Protein AF-A0AA43ICU7-F1 (afdb_monomer)

Sequence (62 aa):
MIGNNLSRDMKGANALGITSIFQSWTPRYPHEPADESERPMYTVSEPLQLLELIERLNAEVK

Structure (mmCIF, N/CA/C/O backbone):
data_AF-A0AA43ICU7-F1
#
_entry.id   AF-A0AA43ICU7-F1
#
loop_
_atom_site.group_PDB
_atom_site.id
_atom_site.type_symbol
_atom_site.label_atom_id
_atom_site.label_alt_id
_atom_site.label_comp_id
_atom_site.label_asym_id
_atom_site.label_entity_id
_atom_site.label_seq_id
_atom_site.pdbx_PDB_ins_code
_atom_site.Cartn_x
_atom_site.Cartn_y
_atom_site.Cartn_z
_atom_site.occupancy
_atom_site.B_iso_or_equiv
_atom_site.auth_seq_id
_atom_site.auth_comp_id
_atom_site.auth_asym_id
_atom_site.auth_atom_id
_atom_site.pdbx_PDB_model_num
ATOM 1 N N . MET A 1 1 ? -0.218 -1.874 7.473 1.00 96.81 1 MET A N 1
ATOM 2 C CA . MET A 1 1 ? 0.940 -2.728 7.130 1.00 96.81 1 MET A CA 1
ATOM 3 C C . MET A 1 1 ? 1.818 -1.974 6.152 1.00 96.81 1 MET A C 1
ATOM 5 O O . MET A 1 1 ? 1.289 -1.460 5.175 1.00 96.81 1 MET A O 1
ATOM 9 N N . ILE A 1 2 ? 3.123 -1.899 6.409 1.00 97.94 2 ILE A N 1
ATOM 10 C CA . ILE A 1 2 ? 4.106 -1.314 5.488 1.00 97.94 2 ILE A CA 1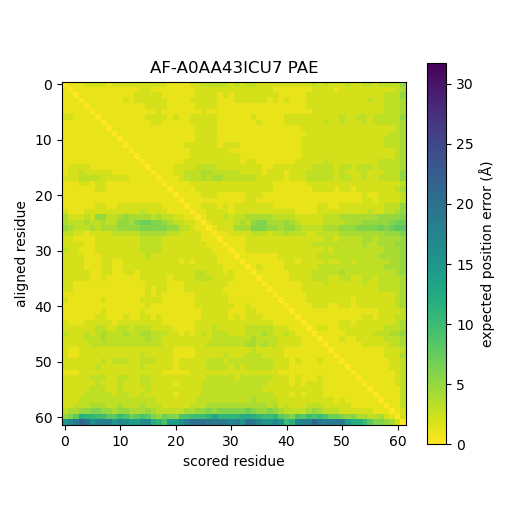
ATOM 11 C C . ILE A 1 2 ? 5.091 -2.428 5.141 1.00 97.94 2 ILE A C 1
ATOM 13 O O . ILE A 1 2 ? 5.637 -3.048 6.052 1.00 97.94 2 ILE A O 1
ATOM 17 N N . GLY A 1 3 ? 5.290 -2.710 3.856 1.00 97.69 3 GLY A N 1
ATOM 18 C CA . GLY A 1 3 ? 6.137 -3.823 3.432 1.00 97.69 3 GLY A CA 1
ATOM 19 C C . GLY A 1 3 ? 6.509 -3.771 1.958 1.00 97.69 3 GLY A C 1
ATOM 20 O O . GLY A 1 3 ? 6.034 -2.917 1.214 1.00 97.69 3 GLY A O 1
ATOM 21 N N . 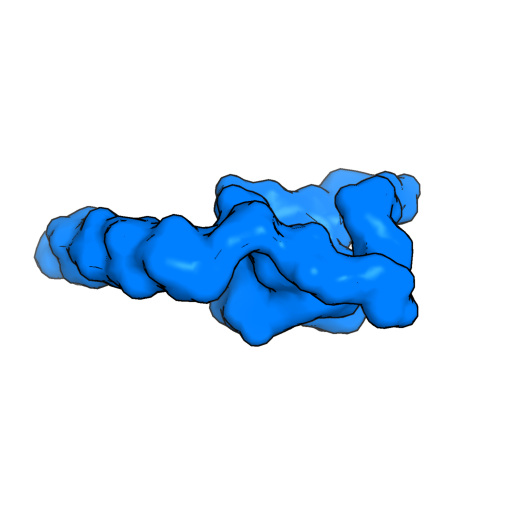ASN A 1 4 ? 7.374 -4.687 1.533 1.00 98.06 4 ASN A N 1
ATOM 22 C CA . ASN A 1 4 ? 7.902 -4.750 0.169 1.00 98.06 4 ASN A CA 1
ATOM 23 C C . ASN A 1 4 ? 7.651 -6.103 -0.508 1.00 98.06 4 ASN A C 1
ATOM 25 O O . ASN A 1 4 ? 8.217 -6.369 -1.566 1.00 98.06 4 ASN A O 1
ATOM 29 N N . ASN A 1 5 ? 6.812 -6.960 0.077 1.00 98.31 5 ASN A N 1
ATOM 30 C CA . ASN A 1 5 ? 6.432 -8.245 -0.491 1.00 98.31 5 ASN A CA 1
ATOM 31 C C . ASN A 1 5 ? 4.920 -8.296 -0.750 1.00 98.31 5 ASN A C 1
ATOM 33 O O . ASN A 1 5 ? 4.133 -8.390 0.188 1.00 98.31 5 ASN A O 1
ATOM 37 N N . LEU A 1 6 ? 4.505 -8.290 -2.020 1.00 98.44 6 LEU A N 1
ATOM 38 C CA . LEU A 1 6 ? 3.086 -8.329 -2.398 1.00 98.44 6 LEU A CA 1
ATOM 39 C C . LEU A 1 6 ? 2.359 -9.570 -1.845 1.00 98.44 6 LEU A C 1
ATOM 41 O O . LEU A 1 6 ? 1.346 -9.443 -1.156 1.00 98.44 6 LEU A O 1
ATOM 45 N N . SER A 1 7 ? 2.942 -10.756 -2.039 1.00 98.19 7 SER A N 1
ATOM 46 C CA . SER A 1 7 ? 2.342 -12.045 -1.653 1.00 98.19 7 SER A CA 1
ATOM 47 C C . SER A 1 7 ? 2.181 -12.266 -0.147 1.00 98.19 7 SER A C 1
ATOM 49 O O . SER A 1 7 ? 1.342 -13.063 0.275 1.00 98.19 7 SER A O 1
ATOM 51 N N . ARG A 1 8 ? 2.992 -11.588 0.677 1.00 98.06 8 ARG A N 1
ATOM 52 C CA . ARG A 1 8 ? 2.966 -11.725 2.142 1.00 98.06 8 ARG A CA 1
ATOM 53 C C . ARG A 1 8 ? 2.362 -10.503 2.815 1.00 98.06 8 ARG A C 1
ATOM 55 O O . ARG A 1 8 ? 1.418 -10.640 3.588 1.00 98.06 8 ARG A O 1
ATOM 62 N N . ASP A 1 9 ? 2.886 -9.324 2.505 1.00 98.44 9 ASP A N 1
ATOM 63 C CA . ASP A 1 9 ? 2.552 -8.092 3.209 1.00 98.44 9 ASP A CA 1
ATOM 64 C C . ASP A 1 9 ? 1.230 -7.515 2.705 1.00 98.44 9 ASP A C 1
ATOM 66 O O . ASP A 1 9 ? 0.342 -7.241 3.512 1.00 98.44 9 ASP A O 1
ATOM 70 N N . MET A 1 10 ? 1.075 -7.348 1.385 1.00 98.50 10 MET A N 1
ATOM 71 C CA . MET A 1 10 ? -0.143 -6.750 0.821 1.00 98.50 10 MET A CA 1
ATOM 72 C C . MET A 1 10 ? -1.309 -7.721 0.933 1.00 98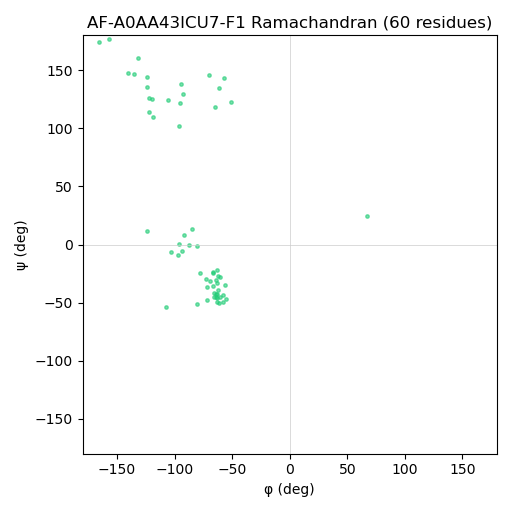.50 10 MET A C 1
ATOM 74 O O . MET A 1 10 ? -2.345 -7.365 1.487 1.00 98.50 10 MET A O 1
ATOM 78 N N . LYS A 1 11 ? -1.096 -8.981 0.537 1.00 98.56 11 LYS A N 1
ATOM 79 C CA . LYS A 1 11 ? -2.102 -10.039 0.674 1.00 98.56 11 LYS A CA 1
ATOM 80 C C . LYS A 1 11 ? -2.598 -10.205 2.106 1.00 98.56 11 LYS A C 1
ATOM 82 O O . LYS A 1 11 ? -3.803 -10.257 2.338 1.00 98.56 11 LYS A O 1
ATOM 87 N N . GLY A 1 12 ? -1.678 -10.255 3.073 1.00 98.50 12 GLY A N 1
ATOM 88 C CA . GLY A 1 12 ? -2.022 -10.389 4.487 1.00 98.50 12 GLY A CA 1
ATOM 89 C C . GLY A 1 12 ? -2.775 -9.173 5.027 1.00 98.50 12 GLY A C 1
ATOM 90 O O . GLY A 1 12 ? -3.793 -9.327 5.696 1.00 98.50 12 GLY A O 1
ATOM 91 N N . ALA A 1 13 ? -2.311 -7.963 4.708 1.00 98.56 13 ALA A N 1
ATOM 92 C CA . ALA A 1 13 ? -2.968 -6.731 5.136 1.00 98.56 13 ALA A CA 1
ATOM 93 C C . ALA A 1 13 ? -4.379 -6.592 4.558 1.00 98.56 13 ALA A C 1
ATOM 95 O O . ALA A 1 13 ? -5.322 -6.327 5.304 1.00 98.56 13 ALA A O 1
ATOM 96 N N . ASN A 1 14 ? -4.527 -6.848 3.259 1.00 98.38 14 ASN A N 1
ATOM 97 C CA . ASN A 1 14 ? -5.803 -6.781 2.559 1.00 98.38 14 ASN A CA 1
ATOM 98 C C . ASN A 1 14 ? -6.799 -7.810 3.114 1.00 98.38 14 ASN A C 1
ATOM 100 O O . ASN A 1 14 ? -7.950 -7.465 3.371 1.00 98.38 14 ASN A O 1
ATOM 104 N N . ALA A 1 15 ? -6.354 -9.043 3.385 1.00 98.38 15 ALA A N 1
ATOM 105 C CA . ALA A 1 15 ? -7.196 -10.083 3.982 1.00 98.38 15 ALA A CA 1
ATOM 106 C C . ALA A 1 15 ? -7.714 -9.722 5.387 1.00 98.38 15 ALA A C 1
ATOM 108 O O . ALA A 1 15 ? -8.770 -10.201 5.795 1.00 98.38 15 ALA A O 1
ATOM 109 N N . LEU A 1 16 ? -6.985 -8.878 6.122 1.00 98.25 16 LEU A N 1
ATOM 110 C CA . LEU A 1 16 ? -7.356 -8.414 7.462 1.00 98.25 16 LEU A CA 1
ATOM 111 C C . LEU A 1 16 ? -8.078 -7.057 7.460 1.00 98.25 16 LEU A C 1
ATOM 113 O O . LEU A 1 16 ? -8.415 -6.555 8.530 1.00 98.25 16 LEU A O 1
ATOM 117 N N . GLY A 1 17 ? -8.300 -6.444 6.291 1.00 97.31 17 GLY A N 1
ATOM 118 C CA . GLY A 1 17 ? -8.896 -5.109 6.191 1.00 97.31 17 GLY A CA 1
ATOM 119 C C . GLY A 1 17 ? -8.008 -3.989 6.747 1.00 97.31 17 GLY A C 1
ATOM 120 O O . GLY A 1 17 ? -8.514 -2.951 7.164 1.00 97.31 17 GLY A O 1
ATOM 121 N N . ILE A 1 18 ? -6.687 -4.191 6.786 1.00 96.38 18 ILE A N 1
ATOM 122 C CA . ILE A 1 18 ? -5.707 -3.205 7.255 1.00 96.38 18 ILE A CA 1
ATOM 123 C C . ILE A 1 18 ? -5.173 -2.422 6.051 1.00 96.38 18 ILE A C 1
ATOM 125 O O . ILE A 1 18 ? -4.804 -3.020 5.043 1.00 96.38 18 ILE A O 1
ATOM 129 N N . THR A 1 19 ? -5.015 -1.101 6.181 1.00 97.31 19 THR A N 1
ATOM 130 C CA . THR A 1 19 ? -4.350 -0.260 5.170 1.00 97.31 19 THR A CA 1
ATOM 131 C C . THR A 1 19 ? -2.979 -0.825 4.782 1.00 97.31 19 THR A C 1
ATOM 133 O O . THR A 1 19 ? -2.098 -1.002 5.635 1.00 97.31 19 THR A O 1
ATOM 136 N N . SER A 1 20 ? -2.791 -1.103 3.492 1.00 98.44 20 SER A N 1
ATOM 137 C CA . SER A 1 20 ? -1.588 -1.709 2.922 1.00 98.44 20 SER A CA 1
ATOM 138 C C . SER A 1 20 ? -0.757 -0.672 2.153 1.00 98.44 20 SER A C 1
ATOM 140 O O . SER A 1 20 ? -1.261 0.021 1.271 1.00 98.44 20 SER A O 1
ATOM 142 N N . ILE A 1 21 ? 0.520 -0.527 2.522 1.00 98.50 21 ILE A N 1
ATOM 143 C CA . ILE A 1 21 ? 1.462 0.422 1.910 1.00 98.50 21 ILE A CA 1
ATOM 144 C C . ILE A 1 21 ? 2.671 -0.354 1.377 1.00 98.50 21 ILE A C 1
ATOM 146 O O . ILE A 1 21 ? 3.438 -0.930 2.155 1.00 98.50 21 ILE A O 1
ATOM 150 N N . PHE A 1 22 ? 2.841 -0.364 0.057 1.00 98.50 22 PHE A N 1
ATOM 151 C CA . PHE A 1 22 ? 3.914 -1.069 -0.638 1.00 98.50 22 PHE A CA 1
ATOM 152 C C . PHE A 1 22 ? 5.132 -0.174 -0.884 1.00 98.50 22 PHE A C 1
ATOM 154 O O . PHE A 1 22 ? 5.007 0.918 -1.432 1.00 98.50 22 PHE A O 1
ATOM 161 N N . GLN A 1 23 ? 6.316 -0.656 -0.512 1.00 98.12 23 GLN A N 1
ATOM 162 C CA . GLN A 1 23 ? 7.602 0.007 -0.735 1.00 98.12 23 GLN A CA 1
ATOM 163 C C . GLN A 1 23 ? 8.275 -0.541 -2.004 1.00 98.12 23 GLN A C 1
ATOM 165 O O . GLN A 1 23 ? 8.876 -1.618 -1.976 1.00 98.12 23 GLN A O 1
ATOM 170 N N . SER A 1 24 ? 8.213 0.202 -3.111 1.00 97.31 24 SER A N 1
ATOM 171 C CA . SER A 1 24 ? 8.694 -0.237 -4.435 1.00 97.31 24 SER A CA 1
ATOM 172 C C . SER A 1 24 ? 10.150 0.147 -4.746 1.00 97.31 24 SER A C 1
ATOM 174 O O . SER A 1 24 ? 10.630 -0.075 -5.852 1.00 97.31 24 SER A O 1
ATOM 176 N N . TRP A 1 25 ? 10.910 0.677 -3.785 1.00 94.38 25 TRP A N 1
ATOM 177 C CA . TRP A 1 25 ? 12.286 1.149 -4.020 1.00 94.38 25 TRP A CA 1
ATOM 178 C C . TRP A 1 25 ? 13.366 0.051 -4.046 1.00 94.38 25 TRP A C 1
ATOM 180 O O . TRP A 1 25 ? 14.542 0.354 -4.240 1.00 94.38 25 TRP A O 1
ATOM 190 N N . THR A 1 26 ? 13.019 -1.227 -3.836 1.00 90.81 26 THR A N 1
ATOM 191 C CA . THR A 1 26 ? 13.979 -2.349 -3.941 1.00 90.81 26 THR A CA 1
ATOM 192 C C . THR A 1 26 ? 13.503 -3.400 -4.944 1.00 90.81 26 THR A C 1
AT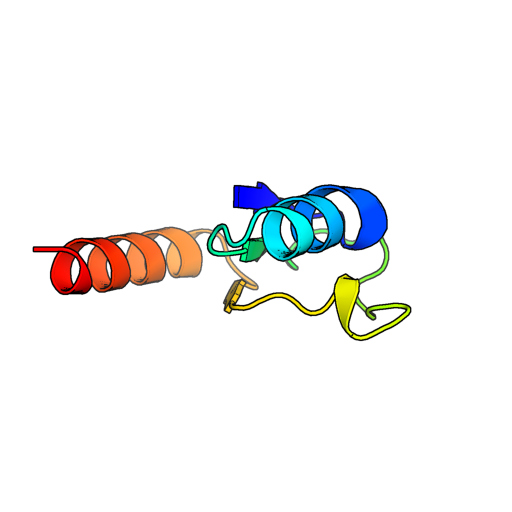OM 194 O O . THR A 1 26 ? 12.314 -3.724 -4.931 1.00 90.81 26 THR A O 1
ATOM 197 N N . PRO A 1 27 ? 14.400 -4.041 -5.718 1.00 92.81 27 PRO A N 1
ATOM 198 C CA . PRO A 1 27 ? 14.032 -5.097 -6.665 1.00 92.81 27 PRO A CA 1
ATOM 199 C C . PRO A 1 27 ? 13.929 -6.493 -6.019 1.00 92.81 27 PRO A C 1
ATOM 201 O O . PRO A 1 27 ? 13.929 -7.500 -6.720 1.00 92.81 27 PRO A O 1
ATOM 204 N N . ARG A 1 28 ? 13.911 -6.592 -4.679 1.00 96.12 28 ARG A N 1
ATOM 205 C CA . ARG A 1 28 ? 14.018 -7.874 -3.953 1.00 96.12 28 ARG A CA 1
ATOM 206 C C . ARG A 1 28 ? 12.855 -8.835 -4.230 1.00 96.12 28 ARG A C 1
ATOM 208 O O . ARG A 1 28 ? 13.056 -10.046 -4.188 1.00 96.12 28 ARG A O 1
ATOM 215 N N . TYR A 1 29 ? 11.658 -8.305 -4.459 1.00 97.19 29 TYR A N 1
ATOM 216 C CA . TYR A 1 29 ? 10.432 -9.068 -4.688 1.00 97.19 29 TYR A CA 1
ATOM 217 C C . TYR A 1 29 ? 9.692 -8.521 -5.918 1.00 97.19 29 TYR A C 1
ATOM 219 O O . TYR A 1 29 ? 9.950 -7.378 -6.299 1.00 97.19 29 TYR A O 1
ATOM 227 N N . PRO A 1 30 ? 8.780 -9.301 -6.532 1.00 96.62 30 PRO A N 1
ATOM 228 C CA . PRO A 1 30 ? 7.955 -8.825 -7.639 1.00 96.62 30 PRO A CA 1
ATOM 229 C C . PRO A 1 30 ? 7.145 -7.580 -7.266 1.00 96.62 30 PRO A C 1
ATOM 231 O O . PRO A 1 30 ? 6.668 -7.456 -6.137 1.00 96.62 30 PRO A O 1
ATOM 234 N N . HIS A 1 31 ? 6.997 -6.665 -8.225 1.00 97.62 31 HIS A N 1
ATOM 235 C CA . HIS A 1 31 ? 6.205 -5.434 -8.077 1.00 97.62 31 HIS A CA 1
ATOM 236 C C . HIS A 1 31 ? 4.848 -5.511 -8.778 1.00 97.62 31 HIS A C 1
ATOM 238 O O . HIS A 1 31 ? 4.029 -4.610 -8.622 1.00 97.62 31 HIS A O 1
ATOM 244 N N . GLU A 1 32 ? 4.600 -6.584 -9.525 1.00 97.56 32 GLU A N 1
ATOM 245 C CA . GLU A 1 32 ? 3.312 -6.852 -10.154 1.00 97.56 32 GLU A CA 1
ATOM 246 C C . GLU A 1 32 ? 2.484 -7.773 -9.247 1.00 97.56 32 GLU A C 1
ATOM 248 O O . GLU A 1 32 ?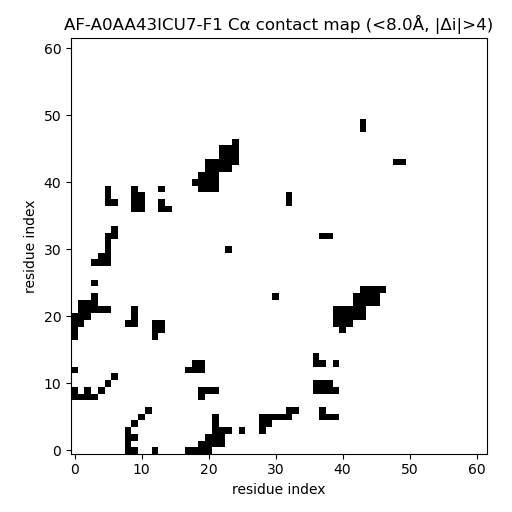 2.957 -8.864 -8.911 1.00 97.56 32 GLU A O 1
ATOM 253 N N . PRO A 1 33 ? 1.276 -7.352 -8.825 1.00 97.94 33 PRO A N 1
ATOM 254 C CA . PRO A 1 33 ? 0.357 -8.219 -8.097 1.00 97.94 33 PRO A CA 1
ATOM 255 C C . PRO A 1 33 ? -0.038 -9.427 -8.947 1.00 97.94 33 PRO A C 1
ATOM 257 O O . PRO A 1 33 ? -0.399 -9.268 -10.113 1.00 97.94 33 PRO A O 1
ATOM 260 N N . ALA A 1 34 ? -0.025 -10.623 -8.359 1.00 98.19 34 ALA A N 1
ATOM 261 C CA . ALA A 1 34 ? -0.514 -11.821 -9.042 1.00 98.19 34 ALA A CA 1
ATOM 262 C C . ALA A 1 34 ? -2.041 -11.795 -9.239 1.00 98.19 34 ALA A C 1
ATOM 264 O O . ALA A 1 34 ? -2.563 -12.343 -10.210 1.00 98.19 34 ALA A O 1
ATOM 265 N N . ASP A 1 35 ? -2.756 -11.164 -8.307 1.00 98.44 35 ASP A N 1
ATOM 266 C CA . ASP A 1 35 ? -4.205 -11.005 -8.313 1.00 98.44 35 ASP A CA 1
ATOM 267 C C . ASP A 1 35 ? -4.622 -9.793 -7.451 1.00 98.44 35 ASP A C 1
ATOM 269 O O . ASP A 1 35 ? -3.795 -9.134 -6.813 1.00 98.44 35 ASP A O 1
ATOM 273 N N . GLU A 1 36 ? -5.921 -9.491 -7.415 1.00 98.12 36 GLU A N 1
ATOM 274 C CA . GLU A 1 36 ? -6.457 -8.350 -6.661 1.00 98.12 36 GLU A CA 1
ATOM 275 C C . GLU A 1 36 ? -6.239 -8.451 -5.143 1.00 98.12 36 GLU A C 1
ATOM 277 O O . GLU A 1 36 ? -6.198 -7.425 -4.467 1.00 98.12 36 GLU A O 1
ATOM 282 N N . SER A 1 37 ? -6.032 -9.652 -4.584 1.00 98.25 37 SER A N 1
ATOM 283 C CA . SER A 1 37 ? -5.728 -9.795 -3.154 1.00 98.25 37 SER A CA 1
ATOM 284 C C . SER A 1 37 ? -4.370 -9.198 -2.790 1.00 98.25 37 SER A C 1
ATOM 286 O O . SER A 1 37 ? -4.172 -8.793 -1.649 1.00 98.25 37 SER A O 1
ATOM 288 N N . GLU A 1 38 ? -3.456 -9.079 -3.751 1.00 98.56 38 GLU A N 1
ATOM 289 C CA . GLU A 1 38 ? -2.125 -8.501 -3.571 1.00 98.56 38 GLU A CA 1
ATOM 290 C C . GLU A 1 38 ? -2.059 -7.002 -3.898 1.00 98.56 38 GLU A C 1
ATOM 292 O O . GLU A 1 38 ? -1.016 -6.381 -3.679 1.00 98.56 38 GLU A O 1
ATOM 297 N N . ARG A 1 39 ? -3.144 -6.398 -4.408 1.00 98.44 39 ARG A N 1
ATOM 298 C CA . ARG A 1 39 ? -3.144 -4.990 -4.819 1.00 98.44 39 ARG A CA 1
ATOM 299 C C . ARG A 1 39 ? -2.922 -4.080 -3.601 1.00 98.44 39 ARG A C 1
ATOM 301 O O . ARG A 1 39 ? -3.751 -4.081 -2.689 1.00 98.44 39 ARG A O 1
ATOM 308 N N . PRO A 1 40 ? -1.843 -3.283 -3.563 1.00 98.19 40 PRO A N 1
ATOM 309 C CA . PRO A 1 40 ? -1.624 -2.353 -2.467 1.00 98.19 40 PRO A CA 1
ATOM 310 C C . PRO A 1 40 ? -2.637 -1.208 -2.511 1.00 98.19 40 PRO A C 1
ATOM 312 O O . PRO A 1 40 ? -3.010 -0.740 -3.588 1.00 98.19 40 PRO A O 1
ATOM 315 N N . MET A 1 41 ? -3.040 -0.715 -1.340 1.00 98.31 41 MET A N 1
ATOM 316 C CA . MET A 1 41 ? -3.855 0.499 -1.247 1.00 98.31 41 MET A CA 1
ATOM 317 C C . MET A 1 41 ? -3.032 1.748 -1.583 1.00 98.31 41 M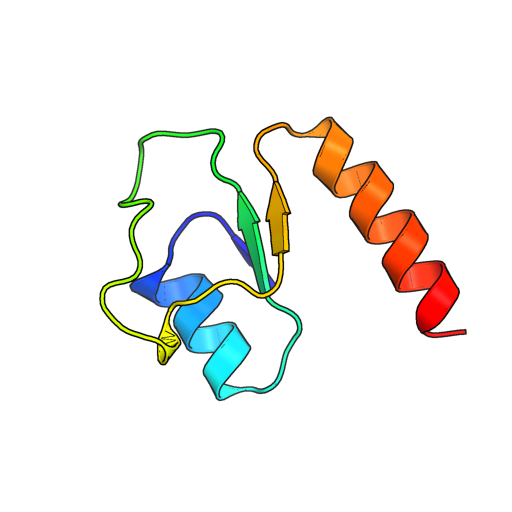ET A C 1
ATOM 319 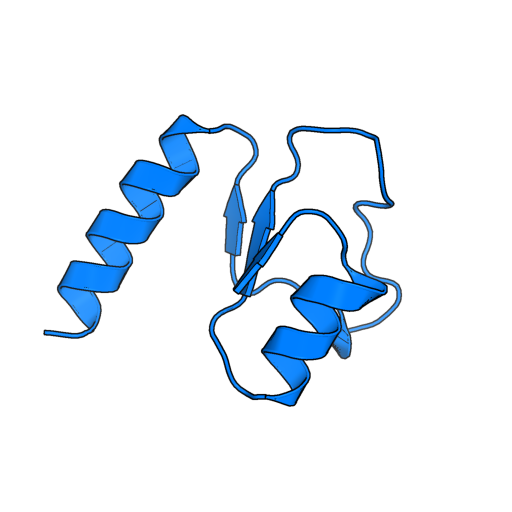O O . MET A 1 41 ? -3.527 2.663 -2.238 1.00 98.31 41 MET A O 1
ATOM 323 N N . TYR A 1 42 ? -1.762 1.765 -1.174 1.00 98.38 42 TYR A N 1
ATOM 324 C CA . TYR A 1 42 ? -0.804 2.808 -1.526 1.00 98.38 42 TYR A CA 1
ATOM 325 C C . TYR A 1 42 ? 0.538 2.200 -1.922 1.00 98.38 42 TYR A C 1
ATOM 327 O O . TYR A 1 42 ? 0.975 1.212 -1.337 1.00 98.38 42 TYR A O 1
ATOM 335 N N . THR A 1 43 ? 1.231 2.850 -2.852 1.00 98.31 43 THR A N 1
ATOM 336 C CA . THR A 1 43 ? 2.604 2.510 -3.233 1.00 98.31 43 THR A CA 1
ATOM 337 C C . THR A 1 43 ? 3.487 3.735 -3.060 1.00 98.31 43 THR A C 1
ATOM 339 O O . THR A 1 43 ? 3.109 4.830 -3.471 1.00 98.31 43 THR A O 1
ATOM 342 N N . VAL A 1 44 ? 4.661 3.538 -2.467 1.00 98.00 44 VAL A N 1
ATOM 343 C CA . VAL A 1 44 ? 5.699 4.556 -2.300 1.00 98.00 44 VAL A CA 1
ATOM 344 C C . VAL A 1 44 ? 6.990 4.074 -2.954 1.00 98.00 44 VAL A C 1
ATOM 346 O O . VAL A 1 44 ? 7.481 2.982 -2.663 1.00 98.00 44 VAL A O 1
ATOM 349 N N . SER A 1 45 ? 7.538 4.901 -3.839 1.00 96.94 45 SER A N 1
ATOM 350 C CA . SER A 1 45 ? 8.751 4.611 -4.613 1.00 96.94 45 SER A CA 1
ATOM 351 C C . SER A 1 45 ? 10.007 5.214 -3.995 1.00 96.94 45 SER A C 1
ATOM 353 O O . SER A 1 45 ? 11.108 4.883 -4.422 1.00 96.94 45 SER A O 1
ATOM 355 N N . GLU A 1 46 ? 9.863 6.059 -2.972 1.00 96.31 46 GLU A N 1
ATOM 356 C CA . GLU A 1 46 ? 10.975 6.660 -2.235 1.00 96.31 46 GLU A CA 1
ATOM 357 C C . GLU A 1 46 ? 10.681 6.720 -0.727 1.00 96.31 46 GLU A C 1
ATOM 359 O O . GLU A 1 46 ? 9.527 6.923 -0.339 1.00 96.31 46 GLU A O 1
ATOM 364 N N . PRO A 1 47 ? 11.699 6.604 0.150 1.00 93.56 47 PRO A N 1
ATOM 365 C CA . PRO A 1 47 ? 11.494 6.647 1.598 1.00 93.56 47 PRO A CA 1
ATOM 366 C C . PRO A 1 47 ? 10.790 7.909 2.116 1.00 93.56 47 PRO A C 1
ATOM 368 O O . PRO A 1 47 ? 10.005 7.806 3.056 1.00 93.56 47 PRO A O 1
ATOM 371 N N . LEU A 1 48 ? 11.023 9.085 1.515 1.00 96.50 48 LEU A N 1
ATOM 372 C CA . LEU A 1 48 ? 10.357 10.324 1.947 1.00 96.50 48 LEU A CA 1
ATOM 373 C C . LEU A 1 48 ? 8.844 10.304 1.692 1.00 96.50 48 LEU A C 1
ATOM 375 O O . LEU A 1 48 ? 8.088 10.770 2.540 1.00 96.50 48 LEU A O 1
ATOM 379 N N . GLN A 1 49 ? 8.391 9.697 0.592 1.00 97.50 49 GLN A N 1
ATOM 380 C CA . GLN A 1 49 ? 6.962 9.594 0.268 1.00 97.50 49 GLN A CA 1
ATOM 381 C C . GLN A 1 49 ? 6.186 8.824 1.342 1.00 97.50 49 GLN A C 1
ATOM 383 O O . GLN A 1 49 ? 4.999 9.064 1.553 1.00 97.50 49 GLN A O 1
ATOM 388 N N . LEU A 1 50 ? 6.850 7.900 2.049 1.00 96.94 50 LEU A N 1
ATOM 389 C CA . LEU A 1 50 ? 6.241 7.195 3.172 1.00 96.94 50 LEU A CA 1
ATOM 390 C C . LEU A 1 50 ? 5.938 8.138 4.341 1.00 96.94 50 LEU A C 1
ATOM 392 O O . LEU A 1 50 ? 4.872 8.017 4.939 1.00 96.94 50 LEU A O 1
ATOM 396 N N . LEU A 1 51 ? 6.853 9.059 4.664 1.00 96.62 51 LEU A N 1
ATOM 397 C CA . LEU A 1 51 ? 6.649 10.029 5.743 1.00 96.62 51 LEU A CA 1
ATOM 398 C C . LEU A 1 51 ? 5.459 10.941 5.423 1.00 96.62 51 LEU A C 1
ATOM 400 O O . LEU A 1 51 ? 4.534 11.034 6.227 1.00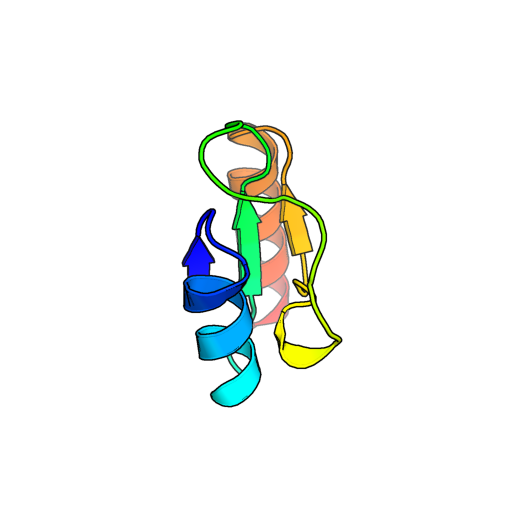 96.62 51 LEU A O 1
ATOM 404 N N . GLU A 1 52 ? 5.435 11.510 4.216 1.00 97.06 52 GLU A N 1
ATOM 405 C CA . GLU A 1 52 ? 4.339 12.363 3.733 1.00 97.06 52 GLU A CA 1
ATOM 406 C C . GLU A 1 52 ? 2.988 11.630 3.751 1.00 97.06 52 GLU A C 1
ATOM 408 O O . GLU A 1 52 ? 1.968 12.166 4.194 1.00 97.06 52 GLU A O 1
ATOM 413 N N . LEU A 1 53 ? 2.974 10.367 3.308 1.00 97.44 53 LEU A N 1
ATOM 414 C CA . LEU A 1 53 ? 1.770 9.544 3.310 1.00 97.44 53 LEU A CA 1
ATOM 415 C C . LEU A 1 53 ? 1.264 9.279 4.733 1.00 97.44 53 LEU A C 1
ATOM 417 O O . LEU A 1 53 ? 0.062 9.389 4.973 1.00 97.44 53 LEU A O 1
ATOM 421 N N . ILE A 1 54 ? 2.152 8.935 5.669 1.00 96.44 54 ILE A N 1
ATOM 422 C CA . ILE A 1 54 ? 1.779 8.651 7.062 1.00 96.44 54 ILE A CA 1
ATOM 423 C C . ILE A 1 54 ? 1.204 9.897 7.737 1.00 96.44 54 ILE A C 1
ATOM 425 O O . ILE A 1 54 ? 0.195 9.791 8.432 1.00 96.44 54 ILE A O 1
ATOM 429 N N . GLU A 1 55 ? 1.800 11.071 7.529 1.00 96.88 55 GLU A N 1
ATOM 430 C CA . GLU A 1 55 ? 1.279 12.324 8.085 1.00 96.88 55 GLU A CA 1
ATOM 431 C C . GLU A 1 55 ? -0.138 12.623 7.586 1.00 96.88 55 GLU A C 1
ATOM 433 O O . GLU A 1 55 ? -1.020 12.930 8.392 1.00 96.88 55 GLU A O 1
ATOM 438 N N . ARG A 1 56 ? -0.382 12.454 6.279 1.00 97.00 56 ARG A N 1
ATOM 439 C CA . ARG A 1 56 ? -1.714 12.621 5.686 1.00 97.00 56 ARG A CA 1
ATOM 440 C C . ARG A 1 56 ? -2.731 11.638 6.269 1.00 97.00 56 ARG A C 1
ATOM 442 O O . ARG A 1 56 ? -3.785 12.068 6.726 1.00 97.00 56 ARG A O 1
ATOM 449 N N . LEU A 1 57 ? -2.410 10.344 6.307 1.00 95.75 57 LEU A N 1
ATOM 450 C CA . LEU A 1 57 ? -3.315 9.318 6.844 1.00 95.75 57 LEU A CA 1
ATOM 451 C C . LEU A 1 57 ? -3.614 9.544 8.333 1.00 95.75 57 LEU A C 1
ATOM 453 O O . LEU A 1 57 ? -4.752 9.400 8.766 1.00 95.75 57 LEU A O 1
ATOM 457 N N . ASN A 1 58 ? -2.619 9.961 9.120 1.00 96.00 58 ASN A N 1
ATOM 458 C CA . ASN A 1 58 ? -2.822 10.304 10.529 1.00 96.00 58 ASN A CA 1
ATOM 459 C C . ASN A 1 58 ? -3.753 11.508 10.719 1.00 96.00 58 ASN A C 1
ATOM 461 O O . ASN A 1 58 ? -4.431 11.593 11.741 1.00 96.00 58 ASN A O 1
ATOM 465 N N . ALA A 1 59 ? -3.782 12.452 9.774 1.00 96.75 59 ALA A N 1
ATOM 466 C CA . ALA A 1 59 ? -4.715 13.572 9.817 1.00 96.75 59 ALA A CA 1
ATOM 467 C C . ALA A 1 59 ? -6.161 13.150 9.497 1.00 96.75 59 ALA A C 1
ATOM 469 O O . ALA A 1 59 ? -7.084 13.763 10.026 1.00 96.75 59 ALA A O 1
ATOM 470 N N . GLU A 1 60 ? -6.356 12.109 8.682 1.00 93.44 60 GLU A N 1
ATOM 471 C CA . GLU A 1 60 ? -7.673 11.575 8.287 1.00 93.44 60 GLU A CA 1
ATOM 472 C C . GLU A 1 60 ? -8.334 10.701 9.367 1.00 93.44 60 GLU A C 1
ATOM 474 O O . GLU A 1 60 ? -9.554 10.575 9.392 1.00 93.44 60 GLU A O 1
ATOM 479 N N . VAL A 1 61 ? -7.544 10.101 10.264 1.00 88.00 61 VAL A N 1
ATOM 480 C CA . VAL A 1 61 ? -8.034 9.218 11.346 1.00 88.00 61 VAL A CA 1
ATOM 481 C C . VAL A 1 61 ? -8.420 10.001 12.620 1.00 88.00 61 VAL A C 1
ATOM 483 O O . VAL A 1 61 ? -8.851 9.401 13.604 1.00 88.00 61 VAL A O 1
ATOM 486 N N . LYS A 1 62 ? -8.266 11.33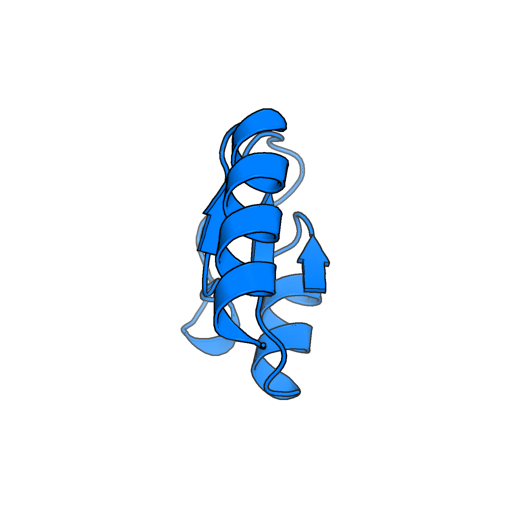2 12.624 1.00 56.44 62 LYS A N 1
ATOM 487 C CA . LYS A 1 62 ? -8.617 12.196 13.766 1.00 56.44 62 LYS A CA 1
ATOM 488 C C . LYS A 1 62 ? -10.116 12.393 13.960 1.00 56.44 62 LYS A C 1
ATOM 490 O O . LYS A 1 62 ? -10.836 12.547 12.953 1.00 56.44 62 LYS A O 1
#

Secondary structure (DSSP, 8-state):
-EES-IIIIIHHHHHTT---EEE-S-TTS--S-SSGGG--SEEESSHHHHHHHHHHHHHHT-

Mean predicted aligned error: 2.26 Å

pLDDT: mean 96.46, std 5.47, range [56.44, 98.56]

Radius of gyration: 11.48 Å; Cα contacts (8 Å, |Δi|>4): 92; chains: 1; bounding box: 23×26×24 Å

Solvent-accessible surface area (backbone atoms only — not comparable to full-atom values): 3567 Å² total; per-residue (Å²): 78,78,38,56,39,33,86,58,42,18,27,51,19,49,77,69,74,39,69,20,36,33,46,64,70,57,86,88,43,71,89,72,57,93,48,80,58,21,53,53,78,38,77,29,68,46,80,66,53,48,56,58,49,50,55,54,53,58,63,70,76,107

Nearest PDB structures (foldseek):
  1zjj-assembly1_A  TM=7.514E-01  e=4.089E-01  Pyrococcus horikoshii OT3
  5dou-assembly1_A  TM=5.028E-01  e=6.334E+00  Homo sapiens
  5dot-assembly1_B  TM=5.366E-01  e=9.000E+00  Homo sapiens
  5dot-assembly1_A  TM=5.363E-01  e=9.655E+00  Homo sapiens
  5dou-assembly2_C  TM=5.033E-01  e=8.389E+00  Homo sapiens

Foldseek 3Di:
DEEAELVPQQLVCLVVVHQFEHEQCDPPYDPDHPDPSSDHPYYDNDPVVVVVVVVVVVVVVD